Protein AF-C5ZWP4-F1 (afdb_monomer_lite)

Foldseek 3Di:
DPVPVVVLVVLLVVLVVLLVVLVVQLPPPPDDPVRNVVSVVSNVVSVVSNVVSVVVVVVVVVVVVVVVVVVVVD

pLDDT: mean 86.03, std 13.86, range [40.0, 96.56]

Radius of gyration: 18.38 Å; chains: 1; bounding box: 41×25×56 Å

Secondary structure (DSSP, 8-state):
--HHHHHHHHHHHHHHHHHHHHHHHHT-TT--HHHHHHHHHHHHHHHHHHHHHHHHHHHHHHHHHHHHHTTS--

InterPro domains:
  IPR003761 Exonuclease VII, small subunit [PF02609] (12-62)
  IPR003761 Exonuclease VII, small subunit [TIGR01280] (11-64)
  IPR037004 Exonuclease VII, small subunit superfamily [G3DSA:1.10.287.1040] (5-74)
  IPR037004 Exonuclease VII, small subunit superfamily [SSF116842] (6-64)

Organism: NCBI:txid537970

Sequence (74 aa):
MDNKAAKENKDFEMSLKEIEECLEKLNDDNIGLHESMEIYKKGMKSLKEAQKMLENAQMQCNEIKMQFETKEEE

Structure (mmCIF, N/CA/C/O backbone):
data_AF-C5ZWP4-F1
#
_entry.id   AF-C5ZWP4-F1
#
loop_
_atom_site.group_PDB
_atom_site.id
_atom_site.type_symbol
_atom_site.label_atom_id
_atom_site.label_alt_id
_atom_site.label_comp_id
_atom_site.label_asym_id
_atom_site.label_entity_id
_atom_site.label_seq_id
_atom_site.pdbx_PDB_ins_code
_atom_site.Cartn_x
_atom_site.Cartn_y
_atom_site.Cartn_z
_atom_site.occupancy
_atom_site.B_iso_or_equiv
_atom_site.auth_seq_id
_atom_site.auth_comp_id
_atom_site.auth_asym_id
_atom_site.auth_atom_id
_atom_site.pdbx_PDB_model_num
ATOM 1 N N . MET A 1 1 ? -10.602 17.580 20.438 1.00 40.00 1 MET A N 1
ATOM 2 C CA . MET A 1 1 ? -9.533 16.558 20.352 1.00 40.00 1 MET A CA 1
ATOM 3 C C . MET A 1 1 ? -9.533 15.905 18.957 1.00 40.00 1 MET A C 1
ATOM 5 O O . MET A 1 1 ? -9.212 14.735 18.820 1.00 40.00 1 MET A O 1
ATOM 9 N N . ASP A 1 2 ? -9.796 16.663 17.884 1.00 49.78 2 ASP A N 1
ATOM 10 C CA . ASP A 1 2 ? -10.412 16.081 16.671 1.00 49.78 2 ASP A CA 1
ATOM 11 C C . ASP A 1 2 ? -9.517 16.064 15.419 1.00 49.78 2 ASP A C 1
ATOM 13 O O . ASP A 1 2 ? -9.982 15.780 14.322 1.00 49.78 2 ASP A O 1
ATOM 17 N N . ASN A 1 3 ? -8.215 16.345 15.551 1.00 59.28 3 ASN A N 1
ATOM 18 C CA . ASN A 1 3 ? -7.325 16.491 14.387 1.00 59.28 3 ASN A CA 1
ATOM 19 C C . ASN A 1 3 ? -6.501 15.231 14.040 1.00 59.28 3 ASN A C 1
ATOM 21 O O . ASN A 1 3 ? -5.772 15.225 13.054 1.00 59.28 3 ASN A O 1
ATOM 25 N N . LYS A 1 4 ? -6.562 14.163 14.851 1.00 63.66 4 LYS A N 1
ATOM 26 C CA . LYS A 1 4 ? -5.730 12.962 14.637 1.00 63.66 4 LYS A CA 1
ATOM 27 C C . LYS A 1 4 ? -6.331 12.010 13.595 1.00 63.66 4 LYS A C 1
ATOM 29 O O . LYS A 1 4 ? -5.640 11.653 12.651 1.00 63.66 4 LYS A O 1
ATOM 34 N N . ALA A 1 5 ? -7.618 11.680 13.710 1.00 63.78 5 ALA A N 1
ATOM 35 C CA . ALA A 1 5 ? -8.303 10.779 12.776 1.00 63.78 5 ALA A CA 1
ATOM 36 C C . ALA A 1 5 ? -8.417 11.370 11.357 1.00 63.78 5 ALA A C 1
ATOM 38 O O . ALA A 1 5 ? -8.200 10.674 10.371 1.00 63.78 5 ALA A O 1
ATOM 39 N N . ALA A 1 6 ? -8.682 12.677 11.247 1.00 66.50 6 ALA A N 1
ATOM 40 C CA . ALA A 1 6 ? -8.709 13.374 9.959 1.00 66.50 6 ALA A CA 1
ATOM 41 C C . ALA A 1 6 ? -7.330 13.390 9.275 1.00 66.50 6 ALA A C 1
ATOM 43 O O . ALA A 1 6 ? -7.241 13.317 8.051 1.00 66.50 6 ALA A O 1
ATOM 44 N N . LYS A 1 7 ? -6.251 13.456 10.067 1.00 73.00 7 LYS A N 1
ATOM 45 C CA . LYS A 1 7 ? -4.882 13.363 9.563 1.00 73.00 7 LYS A CA 1
ATOM 46 C C . LYS A 1 7 ? -4.552 11.945 9.093 1.00 73.00 7 LYS A C 1
ATOM 48 O O . LYS A 1 7 ? -4.066 11.803 7.985 1.00 73.00 7 LYS A O 1
ATOM 53 N N . GLU A 1 8 ? -4.863 10.918 9.883 1.00 75.31 8 GLU A N 1
ATOM 54 C CA . GLU A 1 8 ? -4.620 9.515 9.508 1.00 75.31 8 GLU A CA 1
ATOM 55 C C . GLU A 1 8 ? -5.397 9.109 8.247 1.00 75.31 8 GLU A C 1
ATOM 57 O O . GLU A 1 8 ? -4.847 8.433 7.384 1.00 75.31 8 GLU A O 1
ATOM 62 N N . ASN A 1 9 ? -6.639 9.579 8.094 1.00 74.62 9 ASN A N 1
ATOM 63 C CA . ASN A 1 9 ? -7.420 9.361 6.876 1.00 74.62 9 ASN A CA 1
ATOM 64 C C . ASN A 1 9 ? -6.766 10.038 5.659 1.00 74.62 9 ASN A C 1
ATOM 66 O O . ASN A 1 9 ? -6.556 9.401 4.632 1.00 74.62 9 ASN A O 1
ATOM 70 N N . LYS A 1 10 ? -6.355 11.305 5.799 1.00 78.62 10 LYS A N 1
ATOM 71 C CA . LYS A 1 10 ? -5.644 12.021 4.735 1.00 78.62 10 LYS A CA 1
ATOM 72 C C . LYS A 1 10 ? -4.313 11.353 4.375 1.00 78.62 10 LYS A C 1
ATOM 74 O O . LYS A 1 10 ? -3.980 11.284 3.197 1.00 78.62 10 LYS A O 1
ATOM 79 N N . ASP A 1 11 ? -3.573 10.871 5.369 1.00 88.75 11 ASP A N 1
ATOM 80 C CA . ASP A 1 11 ? -2.299 10.182 5.167 1.00 88.75 11 ASP A CA 1
ATOM 81 C C . ASP A 1 11 ? -2.518 8.842 4.432 1.00 88.75 11 ASP A C 1
ATOM 83 O O . ASP A 1 11 ? -1.764 8.531 3.514 1.00 88.75 11 ASP A O 1
ATOM 87 N N . PHE A 1 12 ? -3.591 8.104 4.743 1.00 90.44 12 PHE A N 1
ATOM 88 C CA . PHE A 1 12 ? -3.968 6.872 4.038 1.00 90.44 12 PHE A CA 1
ATOM 89 C C . PHE A 1 12 ? -4.331 7.118 2.567 1.00 90.44 12 PHE A C 1
ATOM 91 O O . PHE A 1 12 ? -3.779 6.468 1.679 1.00 90.44 12 PHE A O 1
ATOM 98 N N . GLU A 1 13 ? -5.208 8.089 2.296 1.00 90.75 13 GLU A N 1
ATOM 99 C CA . GLU A 1 13 ? -5.593 8.472 0.928 1.00 90.75 13 GLU A CA 1
ATOM 100 C C . GLU A 1 13 ? -4.379 8.949 0.115 1.00 90.75 13 GLU A C 1
ATOM 102 O O . GLU A 1 13 ? -4.229 8.626 -1.064 1.00 90.75 13 GLU A O 1
ATOM 107 N N . MET A 1 14 ? -3.456 9.677 0.753 1.00 92.25 14 MET A N 1
ATOM 108 C CA . MET A 1 14 ? -2.193 10.060 0.124 1.00 92.25 14 MET A CA 1
ATOM 109 C C . MET A 1 14 ? -1.319 8.844 -0.197 1.00 92.25 14 MET A C 1
ATOM 111 O O . MET A 1 14 ? -0.776 8.783 -1.299 1.00 92.25 14 MET A O 1
ATOM 115 N N . SER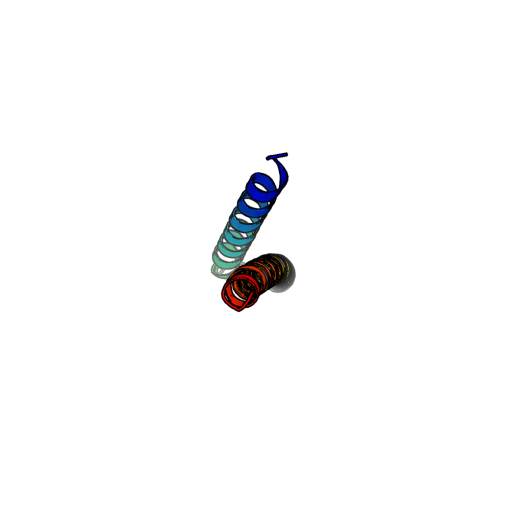 A 1 15 ? -1.196 7.871 0.713 1.00 92.12 15 SER A N 1
ATOM 116 C CA . SER A 1 15 ? -0.455 6.634 0.445 1.00 92.12 15 SER A CA 1
ATOM 117 C C . SER A 1 15 ? -1.056 5.848 -0.721 1.00 92.12 15 SER A C 1
ATOM 119 O O . SER A 1 15 ? -0.300 5.360 -1.558 1.00 92.12 15 SER A O 1
ATOM 121 N N . LEU A 1 16 ? -2.388 5.753 -0.817 1.00 92.94 16 LEU A N 1
ATOM 122 C CA . LEU A 1 16 ? -3.057 5.108 -1.952 1.00 92.94 16 LEU A CA 1
ATOM 123 C C . LEU A 1 16 ? -2.757 5.823 -3.267 1.00 92.94 16 LEU A C 1
ATOM 125 O O . LEU A 1 16 ? -2.332 5.181 -4.226 1.00 92.94 16 LEU A O 1
ATOM 129 N N . LYS A 1 17 ? -2.874 7.151 -3.282 1.00 94.25 17 LYS A N 1
ATOM 130 C CA . LYS A 1 17 ? -2.561 7.950 -4.465 1.00 94.25 17 LYS A CA 1
ATOM 131 C C . LYS A 1 17 ? -1.108 7.776 -4.913 1.00 94.25 17 LYS A C 1
ATOM 133 O O . LYS A 1 17 ? -0.836 7.636 -6.100 1.00 94.25 17 LYS A O 1
ATOM 138 N N . GLU A 1 18 ? -0.159 7.744 -3.978 1.00 93.88 18 GLU A N 1
ATOM 139 C CA . GLU A 1 18 ? 1.243 7.486 -4.321 1.00 93.88 18 GLU A CA 1
ATOM 140 C C . GLU A 1 18 ? 1.453 6.099 -4.938 1.00 93.88 18 GLU A C 1
ATOM 142 O O . GLU A 1 18 ? 2.297 5.952 -5.822 1.00 93.88 18 GLU A O 1
ATOM 147 N N . ILE A 1 19 ? 0.717 5.084 -4.479 1.00 94.50 19 ILE A N 1
ATOM 148 C CA . ILE A 1 19 ? 0.783 3.729 -5.040 1.00 94.50 19 ILE A CA 1
ATOM 149 C C . ILE A 1 19 ? 0.226 3.723 -6.465 1.00 94.50 19 ILE A C 1
ATOM 151 O O . ILE A 1 19 ? 0.868 3.156 -7.347 1.00 94.50 19 ILE A O 1
ATOM 155 N N . GLU A 1 20 ? -0.910 4.380 -6.705 1.00 95.31 20 GLU A N 1
ATOM 156 C CA . GLU A 1 20 ? -1.499 4.534 -8.043 1.00 95.31 20 GLU A CA 1
ATOM 157 C C . GLU A 1 20 ? -0.524 5.225 -9.003 1.00 95.31 20 GLU A C 1
ATOM 159 O O . GLU A 1 20 ? -0.218 4.682 -10.063 1.00 95.31 20 GLU A O 1
ATOM 164 N N . GLU A 1 21 ? 0.070 6.348 -8.591 1.00 95.31 21 GLU A N 1
ATOM 165 C CA . GLU A 1 21 ? 1.084 7.057 -9.383 1.00 95.31 21 GLU A CA 1
ATOM 166 C C . GLU A 1 21 ? 2.325 6.186 -9.660 1.00 95.31 21 GLU A C 1
ATOM 168 O O . GLU A 1 21 ? 2.939 6.282 -10.725 1.00 95.31 21 GLU A O 1
ATOM 173 N N . CYS A 1 22 ? 2.728 5.330 -8.713 1.00 94.88 22 CYS A N 1
ATOM 174 C CA . CYS A 1 22 ? 3.822 4.382 -8.935 1.00 94.88 22 CYS A CA 1
ATOM 175 C C . CYS A 1 22 ? 3.436 3.306 -9.960 1.00 94.88 22 CYS A C 1
ATOM 177 O O . CYS A 1 22 ? 4.254 2.975 -10.816 1.00 94.88 22 CYS A O 1
ATOM 179 N N . LEU A 1 23 ? 2.214 2.771 -9.892 1.00 94.50 23 LEU A N 1
ATO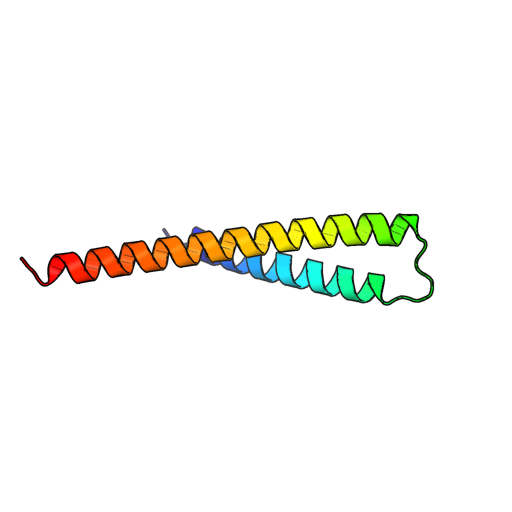M 180 C CA . LEU A 1 23 ? 1.714 1.774 -10.841 1.00 94.50 23 LEU A CA 1
ATOM 181 C C . LEU A 1 23 ? 1.602 2.346 -12.256 1.00 94.50 23 LEU A C 1
ATOM 183 O O . LEU A 1 23 ? 2.023 1.689 -13.203 1.00 94.50 23 LEU A O 1
ATOM 187 N N . GLU A 1 24 ? 1.102 3.574 -12.400 1.00 94.94 24 GLU A N 1
ATOM 188 C CA . GLU A 1 24 ? 1.045 4.263 -13.693 1.00 94.94 24 GLU A CA 1
ATOM 189 C C . GLU A 1 24 ? 2.432 4.399 -14.322 1.00 94.94 24 GLU A C 1
ATOM 191 O O . GLU A 1 24 ? 2.609 4.073 -15.493 1.00 94.94 24 GLU A O 1
ATOM 196 N N . LYS A 1 25 ? 3.439 4.803 -13.539 1.00 93.56 25 LYS A N 1
ATOM 197 C CA . LYS A 1 25 ? 4.818 4.919 -14.036 1.00 93.56 25 LYS A CA 1
ATOM 198 C C . LYS A 1 25 ? 5.447 3.570 -14.371 1.00 93.56 25 LYS A C 1
ATOM 200 O O . LYS A 1 25 ? 6.218 3.483 -15.316 1.00 93.56 25 LYS A O 1
ATOM 205 N N . LEU A 1 26 ? 5.136 2.519 -13.611 1.00 93.00 26 LEU A N 1
ATOM 206 C CA . LEU A 1 26 ? 5.622 1.165 -13.900 1.00 93.00 26 LEU A CA 1
ATOM 207 C C . LEU A 1 26 ? 5.007 0.569 -15.172 1.00 93.00 26 LEU A C 1
ATOM 209 O O . LEU A 1 26 ? 5.603 -0.337 -15.746 1.00 93.00 26 LEU A O 1
ATOM 213 N N . ASN A 1 27 ? 3.850 1.075 -15.602 1.00 92.12 27 ASN A N 1
ATOM 214 C CA . ASN A 1 27 ? 3.207 0.699 -16.860 1.00 92.12 27 ASN A CA 1
ATOM 215 C C . ASN A 1 27 ? 3.744 1.476 -18.077 1.00 92.12 27 ASN A C 1
ATOM 217 O O . ASN A 1 27 ? 3.289 1.220 -19.188 1.00 92.12 27 ASN A O 1
ATOM 221 N N . ASP A 1 28 ? 4.670 2.426 -17.901 1.00 93.44 28 ASP A N 1
ATOM 222 C CA . ASP A 1 28 ? 5.315 3.107 -19.027 1.00 93.44 28 ASP A CA 1
ATOM 223 C C . ASP A 1 28 ? 6.345 2.178 -19.683 1.00 93.44 28 ASP A C 1
ATOM 225 O O . ASP A 1 28 ? 7.352 1.822 -19.076 1.00 93.44 28 ASP A O 1
ATOM 229 N N . ASP A 1 29 ? 6.126 1.827 -20.950 1.00 87.81 29 ASP A N 1
ATOM 230 C CA . ASP A 1 29 ? 7.018 0.961 -21.730 1.00 87.81 29 ASP A CA 1
ATOM 231 C C . ASP A 1 29 ? 8.437 1.540 -21.922 1.00 87.81 29 ASP A C 1
ATOM 233 O O . ASP A 1 29 ? 9.362 0.813 -22.292 1.00 87.81 29 ASP A O 1
ATOM 237 N N . ASN A 1 30 ? 8.634 2.841 -21.676 1.00 93.38 30 ASN A N 1
ATOM 238 C CA . ASN A 1 30 ? 9.927 3.519 -21.804 1.00 93.38 30 ASN A CA 1
ATOM 239 C C . ASN A 1 30 ? 10.716 3.586 -20.490 1.00 93.38 30 ASN A C 1
ATOM 241 O O . ASN A 1 30 ? 11.825 4.131 -20.470 1.00 93.38 30 ASN A O 1
ATOM 245 N N . ILE A 1 31 ? 10.171 3.055 -19.392 1.00 93.06 31 ILE A N 1
ATOM 246 C CA . ILE A 1 31 ? 10.825 3.102 -18.087 1.00 93.06 31 ILE A CA 1
ATOM 247 C C . ILE A 1 31 ? 12.133 2.297 -18.075 1.00 93.06 31 ILE A C 1
ATOM 249 O O . ILE A 1 31 ? 12.208 1.139 -18.491 1.00 93.06 31 ILE A O 1
ATOM 253 N N . GLY A 1 32 ? 13.200 2.903 -17.554 1.00 95.56 32 GLY A N 1
ATOM 254 C CA . GLY A 1 32 ? 14.477 2.214 -17.372 1.00 95.56 32 GLY A CA 1
ATOM 255 C C . GLY A 1 32 ? 14.442 1.232 -16.196 1.00 95.56 32 GLY A C 1
ATOM 256 O O . GLY A 1 32 ? 13.796 1.490 -15.185 1.00 95.56 32 GLY A O 1
ATOM 257 N N . LEU A 1 33 ? 15.212 0.137 -16.260 1.00 92.31 33 LEU A N 1
ATOM 258 C CA . LEU A 1 33 ? 15.278 -0.878 -15.189 1.00 92.31 33 LEU A CA 1
ATOM 259 C C . LEU A 1 33 ? 15.618 -0.295 -13.805 1.00 92.31 33 LEU A C 1
ATOM 261 O O . LEU A 1 33 ? 15.086 -0.727 -12.786 1.00 92.31 33 LEU A O 1
ATOM 265 N N . HIS A 1 34 ? 16.543 0.664 -13.753 1.00 94.38 34 HIS A N 1
ATOM 266 C CA . HIS A 1 34 ? 16.917 1.290 -12.486 1.00 94.38 34 HIS A CA 1
ATOM 267 C C . HIS A 1 34 ? 15.761 2.118 -11.913 1.00 94.38 34 HIS A C 1
ATOM 269 O O . HIS A 1 34 ? 15.458 2.028 -10.727 1.00 94.38 34 HIS A O 1
ATOM 275 N N . GLU A 1 35 ? 15.087 2.875 -12.773 1.00 94.31 35 GLU A N 1
ATOM 276 C CA . GLU A 1 35 ? 13.958 3.718 -12.400 1.00 94.31 35 GLU A CA 1
ATOM 277 C C . GLU A 1 35 ? 12.744 2.883 -11.970 1.00 94.31 35 GLU A C 1
ATOM 279 O O . GLU A 1 35 ? 12.151 3.163 -10.928 1.00 94.31 35 GLU A O 1
ATOM 284 N N . SER A 1 36 ? 12.438 1.794 -12.684 1.00 94.69 36 SER A N 1
ATOM 285 C CA . SER A 1 36 ? 11.374 0.863 -12.295 1.00 94.69 36 SER A CA 1
ATOM 286 C C . SER A 1 36 ? 11.656 0.203 -10.948 1.00 94.69 36 SER A C 1
ATOM 288 O O . SER A 1 36 ? 10.750 0.068 -10.126 1.00 94.69 36 SER A O 1
ATOM 290 N N . MET A 1 37 ? 12.917 -0.125 -10.652 1.00 95.38 37 MET A N 1
ATOM 291 C CA . MET A 1 37 ? 13.295 -0.670 -9.348 1.00 95.38 37 MET A CA 1
ATOM 292 C C . MET A 1 37 ? 13.100 0.343 -8.210 1.00 95.38 37 MET A C 1
ATOM 294 O O . MET A 1 37 ? 12.620 -0.028 -7.136 1.00 95.38 37 MET A O 1
ATOM 298 N N . GLU A 1 38 ? 13.449 1.612 -8.421 1.00 96.56 38 GLU A N 1
ATOM 299 C CA . GLU A 1 38 ? 13.262 2.663 -7.414 1.00 96.56 38 GLU A CA 1
ATOM 300 C C . GLU A 1 38 ? 11.779 2.999 -7.200 1.00 96.56 38 GLU A C 1
ATOM 302 O O . GLU A 1 38 ? 11.330 3.094 -6.053 1.00 96.56 38 GLU A O 1
ATOM 307 N N . ILE A 1 39 ? 10.985 3.085 -8.273 1.00 96.12 39 ILE A N 1
ATOM 308 C CA . ILE A 1 39 ? 9.532 3.297 -8.183 1.00 96.12 39 ILE A CA 1
ATOM 309 C C . ILE A 1 39 ? 8.857 2.120 -7.478 1.00 96.12 39 ILE A C 1
ATOM 311 O O . ILE A 1 39 ? 8.036 2.332 -6.586 1.00 96.12 39 ILE A O 1
ATOM 315 N N . TYR A 1 40 ? 9.249 0.885 -7.796 1.00 94.44 40 TYR A N 1
ATOM 316 C CA . TYR A 1 40 ? 8.729 -0.299 -7.119 1.00 94.44 40 TYR A CA 1
ATOM 317 C C . TYR A 1 40 ? 9.017 -0.271 -5.612 1.00 94.44 40 TYR A C 1
ATOM 319 O O . TYR A 1 40 ? 8.113 -0.483 -4.802 1.00 94.44 40 TYR A O 1
ATOM 327 N N . LYS A 1 41 ? 10.256 0.048 -5.207 1.00 95.19 41 LYS A N 1
ATOM 328 C CA . LYS A 1 41 ? 10.609 0.197 -3.784 1.00 95.19 41 LYS A CA 1
ATOM 329 C C . LYS A 1 41 ? 9.768 1.277 -3.105 1.00 95.19 41 LYS A C 1
ATOM 331 O O . LYS A 1 41 ? 9.316 1.061 -1.979 1.00 95.19 41 LYS A O 1
ATOM 336 N N . LYS A 1 42 ? 9.553 2.417 -3.774 1.00 94.94 42 LYS A N 1
ATOM 337 C CA . LYS A 1 42 ? 8.709 3.499 -3.253 1.00 94.94 42 LYS A CA 1
ATOM 338 C C . LYS A 1 42 ? 7.273 3.011 -3.048 1.00 94.94 42 LYS A C 1
ATOM 340 O O . LYS A 1 42 ? 6.769 3.105 -1.932 1.00 94.94 42 LYS A O 1
ATOM 345 N N . GLY A 1 43 ? 6.662 2.420 -4.074 1.00 94.50 43 GLY A N 1
ATOM 346 C CA . GLY A 1 43 ? 5.296 1.897 -4.007 1.00 94.50 43 GLY A CA 1
ATOM 347 C C . GLY A 1 43 ? 5.120 0.841 -2.912 1.00 94.50 43 GLY A C 1
ATOM 348 O O . GLY A 1 43 ? 4.170 0.907 -2.139 1.00 94.50 43 GLY A O 1
ATOM 349 N N . MET A 1 44 ? 6.081 -0.078 -2.761 1.00 94.19 44 MET A N 1
ATOM 350 C CA . MET A 1 44 ? 6.073 -1.074 -1.679 1.00 94.19 44 MET A CA 1
ATOM 351 C C . MET A 1 44 ? 6.126 -0.442 -0.285 1.00 94.19 44 MET A 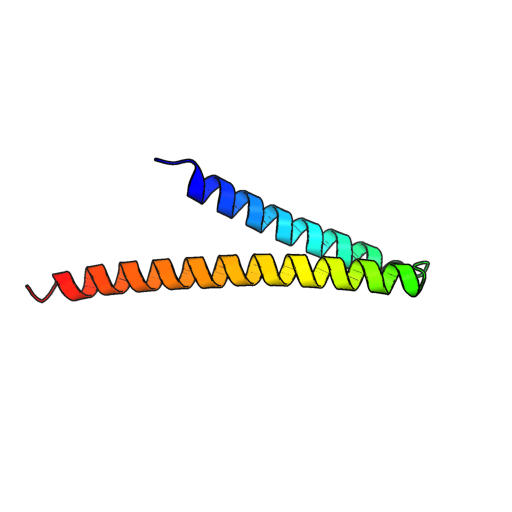C 1
ATOM 353 O O . MET A 1 44 ? 5.496 -0.943 0.648 1.00 94.19 44 MET A O 1
ATOM 357 N N . LYS A 1 45 ? 6.868 0.658 -0.122 1.00 94.75 45 LYS A N 1
ATOM 358 C CA . LYS A 1 45 ? 6.926 1.381 1.150 1.00 94.75 45 LYS A CA 1
ATOM 359 C C . LYS A 1 45 ? 5.582 2.040 1.471 1.00 94.75 45 LYS A C 1
ATOM 361 O O . LYS A 1 45 ? 5.077 1.825 2.571 1.00 94.75 45 LYS A O 1
ATOM 366 N N . SER A 1 46 ? 4.991 2.763 0.518 1.00 92.69 46 SER A N 1
ATOM 367 C CA . SER A 1 46 ? 3.680 3.405 0.697 1.00 92.69 46 SER A CA 1
ATOM 368 C C . SER A 1 46 ? 2.578 2.362 0.948 1.00 92.69 46 SER A C 1
ATOM 370 O O . SER A 1 46 ? 1.746 2.546 1.834 1.00 92.69 46 SER A O 1
ATOM 372 N N . LEU A 1 47 ? 2.631 1.204 0.273 1.00 93.56 47 LEU A N 1
ATOM 373 C CA . LEU A 1 47 ? 1.713 0.083 0.513 1.00 93.56 47 LEU A CA 1
ATOM 374 C C . LEU A 1 47 ? 1.819 -0.457 1.943 1.00 93.56 47 LEU A C 1
ATOM 376 O O . LEU A 1 47 ? 0.804 -0.700 2.594 1.00 93.56 47 LEU A O 1
ATOM 380 N N . LYS A 1 48 ? 3.043 -0.617 2.454 1.00 93.88 48 LYS A N 1
ATOM 381 C CA . LYS A 1 48 ? 3.275 -1.079 3.826 1.00 93.88 48 LYS A CA 1
ATOM 382 C C . LYS A 1 48 ? 2.754 -0.085 4.867 1.00 93.88 48 LYS A C 1
ATOM 384 O O . LYS A 1 48 ? 2.245 -0.497 5.908 1.00 93.88 48 LYS A O 1
ATOM 389 N N . GLU A 1 49 ? 2.889 1.212 4.608 1.00 91.31 49 GLU A N 1
ATOM 390 C CA . GLU A 1 49 ? 2.358 2.259 5.488 1.00 91.31 49 GLU A CA 1
ATOM 391 C C . GLU A 1 49 ? 0.824 2.230 5.519 1.00 91.31 49 GLU A C 1
ATOM 393 O O . GLU A 1 49 ? 0.247 2.186 6.607 1.00 91.31 49 GLU A O 1
ATOM 398 N N . ALA A 1 50 ? 0.176 2.123 4.355 1.00 92.56 50 ALA A N 1
ATOM 399 C CA . ALA A 1 50 ? -1.276 1.989 4.248 1.00 92.56 50 ALA A CA 1
ATOM 400 C C . ALA A 1 50 ? -1.806 0.728 4.96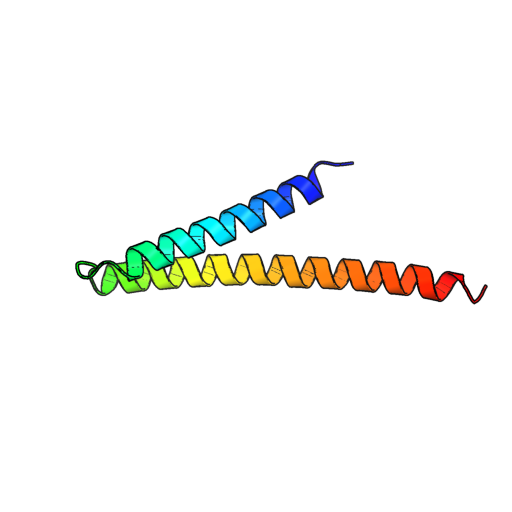1 1.00 92.56 50 ALA A C 1
ATOM 402 O O . ALA A 1 50 ? -2.766 0.804 5.728 1.00 92.56 50 ALA A O 1
ATOM 403 N N . GLN A 1 51 ? -1.148 -0.425 4.783 1.00 92.44 51 GLN A N 1
ATOM 404 C CA . GLN A 1 51 ? -1.505 -1.667 5.485 1.00 92.44 51 GLN A CA 1
ATOM 405 C C . GLN A 1 51 ? -1.438 -1.505 7.006 1.00 92.44 51 GLN A C 1
ATOM 407 O O . GLN A 1 51 ? -2.373 -1.878 7.710 1.00 92.44 51 GLN A O 1
ATOM 412 N N . LYS A 1 52 ? -0.376 -0.876 7.518 1.00 92.19 52 LYS A N 1
ATOM 413 C CA . LYS A 1 52 ? -0.224 -0.629 8.956 1.00 92.19 52 LYS A CA 1
ATOM 414 C C . LYS A 1 52 ? -1.328 0.276 9.512 1.00 92.19 52 LYS A C 1
ATOM 416 O O . LYS A 1 52 ? -1.770 0.084 10.643 1.00 92.19 52 LYS A O 1
ATOM 421 N N . MET A 1 53 ? -1.772 1.270 8.742 1.00 90.88 53 MET A N 1
ATOM 422 C CA . MET A 1 53 ? -2.900 2.121 9.137 1.00 90.88 53 MET A CA 1
ATOM 423 C C . MET A 1 53 ? -4.194 1.307 9.254 1.00 90.88 53 MET A C 1
ATOM 425 O O . MET A 1 53 ? -4.911 1.460 10.243 1.00 90.88 53 MET A O 1
ATOM 429 N N . LEU A 1 54 ? -4.457 0.401 8.305 1.00 91.50 54 LEU A N 1
ATOM 430 C CA . LEU A 1 54 ? -5.622 -0.490 8.348 1.00 91.50 54 LEU A CA 1
ATOM 431 C C . LEU A 1 54 ? -5.573 -1.456 9.535 1.00 91.50 54 LEU A C 1
ATOM 433 O O . LEU A 1 54 ? -6.568 -1.598 10.241 1.00 91.50 54 LEU A O 1
ATOM 437 N N . GLU A 1 55 ? -4.420 -2.074 9.798 1.00 93.00 55 GLU A N 1
ATOM 438 C CA . GLU A 1 55 ? -4.229 -2.962 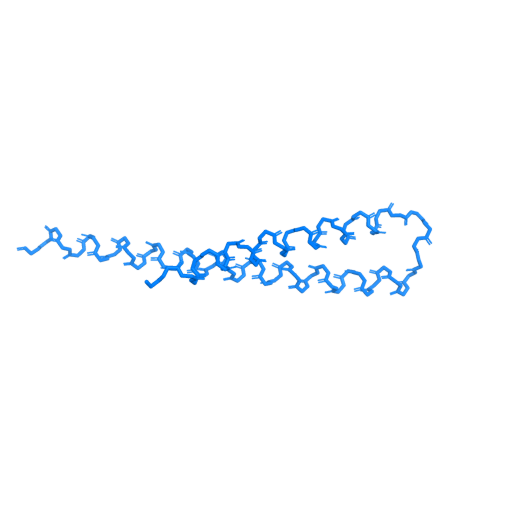10.952 1.00 93.00 55 GLU A CA 1
ATOM 439 C C . GLU A 1 55 ? -4.493 -2.231 12.276 1.00 93.00 55 GLU A C 1
ATOM 441 O O . GLU A 1 55 ? -5.205 -2.740 13.146 1.00 93.00 55 GLU A O 1
ATOM 446 N N . ASN A 1 56 ? -3.981 -1.004 12.414 1.00 90.56 56 ASN A N 1
ATOM 447 C CA . ASN A 1 56 ? -4.224 -0.174 13.592 1.00 90.56 56 ASN A CA 1
ATOM 448 C C . ASN A 1 56 ? -5.708 0.189 13.745 1.00 90.56 56 ASN A C 1
ATOM 450 O O . ASN A 1 56 ? -6.228 0.164 14.860 1.00 90.56 56 ASN A O 1
ATOM 454 N N . ALA A 1 57 ? -6.389 0.529 12.648 1.00 90.25 57 ALA A N 1
ATOM 455 C CA . ALA A 1 57 ? -7.815 0.839 12.669 1.00 90.25 57 ALA A CA 1
ATOM 456 C C . ALA A 1 57 ? -8.644 -0.391 13.070 1.00 90.25 57 ALA A C 1
ATOM 458 O O . ALA A 1 57 ? -9.521 -0.294 13.927 1.00 90.25 57 ALA A O 1
ATOM 459 N N . GLN A 1 58 ? -8.317 -1.565 12.523 1.00 91.38 58 GLN A N 1
ATOM 460 C CA . GLN A 1 58 ? -8.966 -2.823 12.882 1.00 91.38 58 GLN A CA 1
ATOM 461 C C . GLN A 1 58 ? -8.773 -3.159 14.366 1.00 91.38 58 GLN A C 1
ATOM 463 O O . GLN A 1 58 ? -9.728 -3.562 15.031 1.00 91.38 58 GLN A O 1
ATOM 468 N N . MET A 1 59 ? -7.563 -2.973 14.900 1.00 93.25 59 MET A N 1
ATOM 469 C CA . MET A 1 59 ? -7.278 -3.181 16.321 1.00 93.25 59 MET A CA 1
ATOM 470 C C . MET A 1 59 ? -8.139 -2.268 17.202 1.00 93.25 59 MET A C 1
ATOM 472 O O . MET A 1 59 ? -8.808 -2.764 18.104 1.00 93.25 59 MET A O 1
ATOM 476 N N . GLN A 1 60 ? -8.207 -0.971 16.886 1.00 90.19 60 GLN A N 1
ATOM 477 C CA . GLN A 1 60 ? -9.053 -0.017 17.614 1.00 90.19 60 GLN A CA 1
ATOM 478 C C . GLN A 1 60 ? -10.537 -0.402 17.552 1.00 90.19 60 GLN A C 1
ATOM 480 O O . GLN A 1 60 ? -11.230 -0.364 18.567 1.00 90.19 60 GLN A O 1
ATOM 485 N N . CYS A 1 61 ? -11.037 -0.824 16.386 1.00 90.62 61 CYS A N 1
ATOM 486 C CA . CYS A 1 61 ? -12.413 -1.307 16.256 1.00 90.62 61 CYS A CA 1
ATOM 487 C C . CYS A 1 61 ? -12.682 -2.533 17.139 1.00 90.62 61 CYS A C 1
ATOM 489 O O . CYS A 1 61 ? -13.730 -2.605 17.782 1.00 90.62 61 CYS A O 1
ATOM 491 N N . ASN A 1 62 ? -11.744 -3.481 17.194 1.00 92.44 62 ASN A N 1
ATOM 492 C CA . ASN A 1 62 ? -11.869 -4.670 18.034 1.00 92.44 62 ASN A CA 1
ATOM 493 C C . ASN A 1 62 ? -11.852 -4.320 19.528 1.00 92.44 62 ASN A C 1
ATOM 495 O O . ASN A 1 62 ? -12.666 -4.851 20.278 1.00 92.44 62 ASN A O 1
ATOM 499 N N . GLU A 1 63 ? -10.977 -3.408 19.958 1.00 92.25 63 GLU A N 1
ATOM 500 C CA . GLU A 1 63 ? -10.933 -2.925 21.344 1.00 92.25 63 GLU A CA 1
ATOM 501 C C . GLU A 1 63 ? -12.251 -2.261 21.749 1.00 92.25 63 GLU A C 1
ATOM 503 O O . GLU A 1 63 ? -12.790 -2.551 22.816 1.00 92.25 63 GLU A O 1
ATOM 508 N N . ILE A 1 64 ? -12.802 -1.410 20.878 1.00 91.94 64 ILE A N 1
ATOM 509 C CA . ILE A 1 64 ? -14.103 -0.773 21.099 1.00 91.94 64 ILE A CA 1
ATOM 510 C C . ILE A 1 64 ? -15.191 -1.842 21.230 1.00 91.94 64 ILE A C 1
ATOM 512 O O . ILE A 1 64 ? -15.966 -1.808 22.182 1.00 91.94 64 ILE A O 1
ATOM 516 N N . LYS A 1 65 ? -15.226 -2.822 20.321 1.00 90.81 65 LYS A N 1
ATOM 517 C CA . LYS A 1 65 ? -16.201 -3.919 20.361 1.00 90.81 65 LYS A CA 1
ATOM 518 C C . LYS A 1 65 ? -16.133 -4.701 21.680 1.00 90.81 65 LYS A C 1
ATOM 520 O O . LYS A 1 65 ? -17.166 -4.892 22.315 1.00 90.81 65 LYS A O 1
ATOM 525 N N . MET A 1 66 ? -14.933 -5.065 22.136 1.00 88.69 66 MET A N 1
ATOM 526 C CA . MET A 1 66 ? -14.737 -5.757 23.418 1.00 88.69 66 MET A CA 1
ATOM 527 C C . MET A 1 66 ? -15.205 -4.919 24.618 1.00 88.69 66 MET A C 1
ATOM 529 O O . MET A 1 66 ? -15.774 -5.467 25.560 1.00 88.69 66 MET A O 1
ATOM 533 N N . GLN A 1 67 ? -15.004 -3.596 24.592 1.00 85.56 67 GLN A N 1
ATOM 534 C CA . GLN A 1 67 ? -15.478 -2.688 25.649 1.00 85.56 67 GLN A CA 1
ATOM 535 C C . GLN A 1 67 ? -17.006 -2.557 25.703 1.00 85.56 67 GLN A C 1
ATOM 537 O O . GLN A 1 67 ? -17.547 -2.205 26.751 1.00 85.56 67 GLN A O 1
ATOM 542 N N . PHE A 1 68 ? -17.701 -2.786 24.586 1.00 83.00 68 PHE A N 1
ATOM 543 C CA . PHE A 1 68 ? -19.162 -2.832 24.558 1.00 83.00 68 PHE A CA 1
ATOM 544 C C . PHE A 1 68 ? -19.690 -4.184 25.044 1.00 83.00 68 PHE A C 1
ATOM 546 O O . PHE A 1 68 ? -20.600 -4.203 25.863 1.00 83.00 68 PHE A O 1
ATOM 553 N N . GLU A 1 69 ? -19.082 -5.294 24.620 1.00 77.19 69 GLU A N 1
ATOM 554 C CA . GLU A 1 69 ? -19.493 -6.646 25.036 1.00 77.19 69 GLU A CA 1
ATOM 555 C C . GLU A 1 69 ? -19.278 -6.889 26.544 1.00 77.19 69 GLU A C 1
ATOM 557 O O . GLU A 1 69 ? -20.121 -7.491 27.196 1.00 77.19 69 GLU A O 1
ATOM 562 N N . THR A 1 70 ? -18.211 -6.346 27.139 1.00 62.62 70 THR A N 1
ATOM 563 C CA . THR A 1 70 ? -17.944 -6.470 28.591 1.00 62.62 70 THR A CA 1
ATOM 564 C C . THR A 1 70 ? -18.874 -5.645 29.485 1.00 62.62 70 THR A C 1
ATOM 566 O O . THR A 1 70 ? -18.913 -5.882 30.686 1.00 62.62 70 THR A O 1
ATOM 569 N N . LYS A 1 71 ? -19.636 -4.692 28.932 1.00 58.00 71 LYS A N 1
ATOM 570 C CA . LYS A 1 71 ? -20.578 -3.851 29.696 1.00 58.00 71 LYS A CA 1
ATOM 571 C C . LYS A 1 71 ? -22.005 -4.393 29.745 1.00 58.00 71 LYS A C 1
ATOM 573 O O . LYS A 1 71 ? -22.808 -3.843 30.486 1.00 58.00 71 LYS A O 1
ATOM 578 N N . GLU A 1 72 ? -22.340 -5.413 28.957 1.00 54.78 72 GLU A N 1
ATOM 579 C CA . GLU A 1 72 ? -23.674 -6.035 28.998 1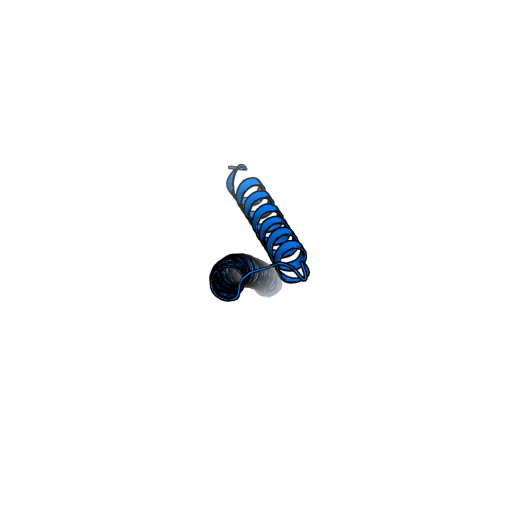.00 54.78 72 GLU A CA 1
ATOM 580 C C . GLU A 1 72 ? -23.782 -7.152 30.055 1.00 54.78 72 GLU A C 1
ATOM 582 O O . GLU A 1 72 ? -24.882 -7.629 30.327 1.00 54.78 72 GLU A O 1
ATOM 587 N N . GLU A 1 73 ? -22.664 -7.548 30.676 1.00 50.19 73 GLU A N 1
ATOM 588 C CA . GLU A 1 73 ? -22.611 -8.596 31.708 1.00 50.19 73 GLU A CA 1
ATOM 589 C C . GLU A 1 73 ? -22.542 -8.058 33.160 1.00 50.19 73 GLU A C 1
ATOM 591 O O . GLU A 1 73 ? -22.562 -8.860 34.096 1.00 50.19 73 GLU A O 1
ATOM 596 N N . GLU A 1 74 ? -22.514 -6.731 33.364 1.00 45.41 74 GLU A N 1
ATOM 597 C CA . GLU A 1 74 ? -22.575 -6.050 34.681 1.00 45.41 74 GLU A CA 1
ATOM 598 C C . GLU A 1 74 ? -23.912 -5.322 34.903 1.00 45.41 74 GLU A C 1
ATOM 600 O O . GLU A 1 74 ? -24.459 -5.431 36.028 1.00 45.41 74 GLU A O 1
#